Protein AF-A0AAC9YPW0-F1 (afdb_monomer_lite)

pLDDT: mean 89.12, std 9.3, range [57.31, 96.81]

Radius of gyration: 15.69 Å; chains: 1; bounding box: 36×32×46 Å

Structure (mmCIF, N/CA/C/O backbone):
data_AF-A0AAC9YPW0-F1
#
_entry.id   AF-A0AAC9YPW0-F1
#
loop_
_atom_site.group_PDB
_atom_site.id
_atom_site.type_symbol
_atom_site.label_atom_id
_atom_site.label_alt_id
_atom_site.label_comp_id
_atom_site.label_asym_id
_atom_site.label_entity_id
_atom_site.label_seq_id
_atom_site.pdbx_PDB_ins_code
_atom_site.Cartn_x
_atom_site.Cartn_y
_atom_site.Cartn_z
_atom_site.occupancy
_atom_site.B_iso_or_equiv
_atom_site.auth_seq_id
_atom_site.auth_comp_id
_atom_site.auth_asym_id
_atom_site.auth_atom_id
_atom_site.pdbx_PDB_model_num
ATOM 1 N N . MET A 1 1 ? 15.488 -7.053 -28.204 1.00 57.31 1 MET A N 1
ATOM 2 C CA . MET A 1 1 ? 14.579 -7.752 -27.270 1.00 57.31 1 MET A CA 1
ATOM 3 C C . MET A 1 1 ? 15.302 -8.133 -25.977 1.00 57.31 1 MET A C 1
ATOM 5 O O . MET A 1 1 ? 14.882 -7.695 -24.918 1.00 57.31 1 MET A O 1
ATOM 9 N N . GLU A 1 2 ? 16.451 -8.807 -26.057 1.00 61.47 2 GLU A N 1
ATOM 10 C CA . GLU A 1 2 ? 17.286 -9.210 -24.908 1.00 61.47 2 GLU A CA 1
ATOM 11 C C . GLU A 1 2 ? 17.648 -8.073 -23.926 1.00 61.47 2 GLU A C 1
ATOM 13 O O . GLU A 1 2 ? 17.386 -8.180 -22.732 1.00 61.47 2 GLU A O 1
ATOM 18 N N . LYS A 1 3 ? 18.128 -6.919 -24.419 1.00 64.69 3 LYS A N 1
ATOM 19 C CA . LYS A 1 3 ? 18.424 -5.741 -23.572 1.00 64.69 3 LYS A CA 1
ATOM 20 C C . LYS A 1 3 ? 17.210 -5.219 -22.788 1.00 64.69 3 LYS A C 1
ATOM 22 O O . LYS A 1 3 ? 17.384 -4.660 -21.710 1.00 64.69 3 LYS A O 1
ATOM 27 N N . PHE A 1 4 ? 15.993 -5.384 -23.315 1.00 65.88 4 PHE A N 1
ATOM 28 C CA . PHE A 1 4 ? 14.765 -4.994 -22.613 1.00 65.88 4 PHE A CA 1
ATOM 29 C C . PHE A 1 4 ? 14.386 -6.026 -21.550 1.00 65.88 4 PHE A C 1
ATOM 31 O O . PHE A 1 4 ? 14.047 -5.635 -20.439 1.00 65.88 4 PHE A O 1
ATOM 38 N N . LEU A 1 5 ? 14.524 -7.321 -21.848 1.00 69.19 5 LEU A N 1
ATOM 39 C CA . LEU A 1 5 ? 14.280 -8.400 -20.887 1.00 69.19 5 LEU A CA 1
ATOM 40 C C . LEU A 1 5 ? 15.217 -8.305 -19.679 1.00 69.19 5 LEU A C 1
ATOM 42 O O . LEU A 1 5 ? 14.747 -8.315 -18.546 1.00 69.19 5 LEU A O 1
ATOM 46 N N . ILE A 1 6 ? 16.519 -8.110 -19.908 1.00 73.38 6 ILE A N 1
ATOM 47 C CA . ILE A 1 6 ? 17.499 -7.932 -18.825 1.00 73.38 6 ILE A CA 1
ATOM 48 C C . ILE A 1 6 ? 17.139 -6.701 -17.988 1.00 73.38 6 ILE A C 1
ATOM 50 O O . ILE A 1 6 ? 17.071 -6.780 -16.764 1.00 73.38 6 ILE A O 1
ATOM 54 N N . ARG A 1 7 ? 16.823 -5.576 -18.638 1.00 70.94 7 ARG A N 1
ATOM 55 C CA . ARG A 1 7 ? 16.484 -4.322 -17.955 1.00 70.94 7 ARG A CA 1
ATOM 56 C C . ARG A 1 7 ? 15.211 -4.418 -17.108 1.00 70.94 7 ARG A C 1
ATOM 58 O O . ARG A 1 7 ? 15.139 -3.774 -16.070 1.00 70.94 7 ARG A O 1
ATOM 65 N N . TYR A 1 8 ? 14.227 -5.206 -17.532 1.00 79.50 8 TYR A N 1
ATOM 66 C CA . TYR A 1 8 ? 12.959 -5.359 -16.817 1.00 79.50 8 TYR A CA 1
ATOM 67 C C . TYR A 1 8 ? 12.915 -6.549 -15.859 1.00 79.50 8 TYR A C 1
ATOM 69 O O . TYR A 1 8 ? 12.049 -6.573 -14.986 1.00 79.50 8 TYR A O 1
ATOM 77 N N . SER A 1 9 ? 13.863 -7.484 -15.955 1.00 85.75 9 SER A N 1
ATOM 78 C CA . SER A 1 9 ? 14.003 -8.588 -14.999 1.00 85.75 9 SER A CA 1
ATOM 79 C C . SER A 1 9 ? 14.155 -8.070 -13.567 1.00 85.75 9 SER A C 1
ATOM 81 O O . SER A 1 9 ? 13.454 -8.521 -12.664 1.00 85.75 9 SER A O 1
ATOM 83 N N . GLN A 1 10 ? 14.972 -7.031 -13.374 1.00 88.88 10 GLN A N 1
ATOM 84 C CA . GLN A 1 10 ? 15.171 -6.407 -12.071 1.00 88.88 10 GLN A CA 1
ATOM 85 C C . GLN A 1 10 ? 13.893 -5.741 -11.554 1.00 88.88 10 GLN A C 1
ATOM 87 O O . GLN A 1 10 ? 13.542 -5.889 -10.384 1.00 88.88 10 GLN A O 1
ATOM 92 N N . THR A 1 11 ? 13.169 -5.033 -12.422 1.00 90.50 11 THR A N 1
ATOM 93 C CA . THR A 1 11 ? 11.876 -4.433 -12.073 1.00 90.50 11 THR A CA 1
ATOM 94 C C . THR A 1 11 ? 10.865 -5.507 -11.662 1.00 90.50 11 THR A C 1
ATOM 96 O O . THR A 1 11 ? 10.175 -5.339 -10.660 1.00 90.50 11 THR A O 1
ATOM 99 N N . TYR A 1 12 ? 10.815 -6.633 -12.381 1.00 89.50 12 TYR A N 1
ATOM 100 C CA . TYR A 1 12 ? 9.953 -7.770 -12.055 1.00 89.50 12 TYR A CA 1
ATOM 101 C C . TYR A 1 12 ? 10.295 -8.383 -10.689 1.00 89.50 12 TYR A C 1
ATOM 103 O O . TYR A 1 12 ? 9.400 -8.603 -9.874 1.00 89.50 12 TYR A O 1
ATOM 111 N N . ILE A 1 13 ? 11.586 -8.574 -10.399 1.00 92.44 13 ILE A N 1
ATOM 112 C CA . ILE A 1 13 ? 12.066 -9.043 -9.090 1.00 92.44 13 ILE A CA 1
ATOM 113 C C . ILE A 1 13 ? 11.629 -8.082 -7.976 1.00 92.44 13 ILE A C 1
ATOM 115 O O . ILE A 1 13 ? 11.081 -8.526 -6.970 1.00 92.44 13 ILE A O 1
ATOM 119 N N . LEU A 1 14 ? 11.807 -6.771 -8.165 1.00 94.88 14 LEU A N 1
ATOM 120 C CA . LEU A 1 14 ? 11.420 -5.759 -7.175 1.00 94.88 14 LEU A CA 1
ATOM 121 C C . LEU A 1 14 ? 9.905 -5.732 -6.926 1.00 94.88 14 LEU A C 1
ATOM 123 O O . LEU A 1 14 ? 9.478 -5.558 -5.789 1.00 94.88 14 LEU A O 1
ATOM 127 N N . ILE A 1 15 ? 9.083 -5.922 -7.963 1.00 94.44 15 ILE A N 1
ATOM 128 C CA . ILE A 1 15 ? 7.626 -6.051 -7.806 1.00 94.44 15 ILE A CA 1
ATOM 129 C C . ILE A 1 15 ? 7.292 -7.273 -6.948 1.00 94.44 15 ILE A C 1
ATOM 131 O O . ILE A 1 15 ? 6.504 -7.154 -6.012 1.00 94.44 15 ILE A O 1
ATOM 135 N N . GLY A 1 16 ? 7.901 -8.427 -7.241 1.00 93.50 16 GLY A N 1
ATOM 136 C CA . GLY A 1 16 ? 7.683 -9.656 -6.477 1.00 93.50 16 GLY A CA 1
ATOM 137 C C . GLY A 1 16 ? 8.093 -9.510 -5.010 1.00 93.50 16 GLY A C 1
ATOM 138 O O . GLY A 1 16 ? 7.333 -9.880 -4.119 1.00 93.50 16 GLY A O 1
ATOM 139 N N . GLN A 1 17 ? 9.252 -8.899 -4.751 1.00 95.38 17 GLN A N 1
ATOM 140 C CA . GLN A 1 17 ? 9.715 -8.590 -3.395 1.00 95.38 17 GLN A CA 1
ATOM 141 C C . GLN A 1 17 ? 8.733 -7.679 -2.654 1.00 95.38 17 GLN A C 1
ATOM 143 O O . GLN A 1 17 ? 8.325 -7.994 -1.538 1.00 95.38 17 GLN A O 1
ATOM 148 N N . LEU A 1 18 ? 8.304 -6.585 -3.290 1.00 95.75 18 LEU A N 1
ATOM 149 C CA . LEU A 1 18 ? 7.330 -5.670 -2.706 1.00 95.75 18 LEU A CA 1
ATOM 150 C C . LEU A 1 18 ? 6.004 -6.381 -2.394 1.00 95.75 18 LEU A C 1
ATOM 152 O O . LEU A 1 18 ? 5.445 -6.177 -1.321 1.00 95.75 18 LEU A O 1
ATOM 156 N N . GLU A 1 19 ? 5.503 -7.229 -3.295 1.00 94.19 19 GLU A N 1
ATOM 157 C CA . GLU A 1 19 ? 4.250 -7.961 -3.085 1.00 94.19 19 GLU A CA 1
ATOM 158 C C . GLU A 1 19 ? 4.340 -8.958 -1.919 1.00 94.19 19 GLU A C 1
ATOM 160 O O . GLU A 1 19 ? 3.399 -9.057 -1.129 1.00 94.19 19 GLU A O 1
ATOM 165 N N . LEU A 1 20 ? 5.471 -9.655 -1.770 1.00 93.69 20 LEU A N 1
ATOM 166 C CA . LEU A 1 20 ? 5.714 -10.559 -0.641 1.00 93.69 20 LEU A CA 1
ATOM 167 C C . LEU A 1 20 ? 5.755 -9.807 0.694 1.00 93.69 20 LEU A C 1
ATOM 169 O O . LEU A 1 20 ? 5.130 -10.245 1.662 1.00 93.69 20 LEU A O 1
ATOM 173 N N . ILE A 1 21 ? 6.442 -8.662 0.739 1.00 94.81 21 ILE A N 1
ATOM 174 C CA . ILE A 1 21 ? 6.525 -7.829 1.944 1.00 94.81 21 ILE A CA 1
ATOM 175 C C . ILE A 1 21 ? 5.145 -7.271 2.301 1.00 94.81 21 ILE A C 1
ATOM 177 O O . ILE A 1 21 ? 4.723 -7.387 3.451 1.00 94.81 21 ILE A O 1
ATOM 181 N N . LEU A 1 22 ? 4.413 -6.724 1.324 1.00 94.44 22 LEU A N 1
ATOM 182 C CA . LEU A 1 22 ? 3.051 -6.224 1.524 1.00 94.44 22 LEU A CA 1
ATOM 183 C C . LEU A 1 22 ? 2.138 -7.318 2.075 1.00 94.44 22 LEU A C 1
ATOM 185 O O . LEU A 1 22 ? 1.459 -7.085 3.070 1.00 94.44 22 LEU A O 1
ATOM 189 N N . ARG A 1 23 ? 2.162 -8.516 1.477 1.00 92.25 23 ARG A N 1
ATOM 190 C CA . ARG A 1 23 ? 1.362 -9.655 1.939 1.00 92.25 23 ARG A CA 1
ATOM 191 C C . ARG A 1 23 ? 1.707 -10.029 3.376 1.00 92.25 23 ARG A C 1
ATOM 193 O O . ARG A 1 23 ? 0.804 -10.182 4.182 1.00 92.25 23 ARG A O 1
ATOM 200 N N . SER A 1 24 ? 2.987 -10.133 3.717 1.00 92.88 24 SER A N 1
ATOM 201 C CA . SER A 1 24 ? 3.409 -10.484 5.076 1.00 92.88 24 SER A CA 1
ATOM 202 C C . SER A 1 24 ? 3.013 -9.414 6.103 1.00 92.88 24 SER A C 1
ATOM 204 O O . SER A 1 24 ? 2.352 -9.703 7.101 1.00 92.88 24 SER A O 1
ATOM 206 N N . ARG A 1 25 ? 3.374 -8.152 5.844 1.00 94.19 25 ARG A N 1
ATOM 207 C CA . ARG A 1 25 ? 3.200 -7.041 6.789 1.00 94.19 25 ARG A CA 1
ATOM 208 C C . ARG A 1 25 ? 1.741 -6.625 6.923 1.00 94.19 25 ARG A C 1
ATOM 210 O O . ARG A 1 25 ? 1.241 -6.559 8.040 1.00 94.19 25 ARG A O 1
ATOM 217 N N . LEU A 1 26 ? 1.048 -6.366 5.810 1.00 94.62 26 LEU A N 1
ATOM 218 C CA . LEU A 1 26 ? -0.331 -5.878 5.862 1.00 94.62 26 LEU A CA 1
ATOM 219 C C . LEU A 1 26 ? -1.284 -6.942 6.385 1.00 94.62 26 LEU A C 1
ATOM 221 O O . LEU A 1 26 ? -2.140 -6.592 7.187 1.00 94.62 26 LEU A O 1
ATOM 225 N N . VAL A 1 27 ? -1.135 -8.217 6.004 1.00 94.19 27 VAL A N 1
ATOM 226 C CA . VAL A 1 27 ? -1.985 -9.278 6.572 1.00 94.19 27 VAL A CA 1
ATOM 227 C C . VAL A 1 27 ? -1.759 -9.373 8.071 1.00 94.19 27 VAL A C 1
ATOM 229 O O . VAL A 1 27 ? -2.736 -9.371 8.810 1.00 94.19 27 VAL A O 1
ATOM 232 N N . LYS A 1 28 ? -0.506 -9.366 8.545 1.00 95.06 28 LYS A N 1
ATOM 233 C CA . LYS A 1 28 ? -0.217 -9.382 9.985 1.00 95.06 28 LYS A CA 1
ATOM 234 C C . LYS A 1 28 ? -0.862 -8.195 10.706 1.00 95.06 28 LYS A C 1
ATOM 236 O O . LYS A 1 28 ? -1.581 -8.390 11.677 1.00 95.06 28 LYS A O 1
ATOM 241 N N . THR A 1 29 ? -0.647 -6.979 10.210 1.00 96.06 29 THR A N 1
ATOM 242 C CA . THR A 1 29 ? -1.185 -5.750 10.810 1.00 96.06 29 THR A CA 1
ATOM 243 C C . THR A 1 29 ? -2.719 -5.716 10.789 1.00 96.06 29 THR A C 1
ATOM 245 O O . THR A 1 29 ? -3.337 -5.333 11.781 1.00 96.06 29 THR A O 1
ATOM 248 N N . LEU A 1 30 ? -3.349 -6.161 9.698 1.00 96.12 30 LEU A N 1
ATOM 249 C CA . LEU A 1 30 ? -4.806 -6.268 9.594 1.00 96.12 30 LEU A CA 1
ATOM 250 C C . LEU A 1 30 ? -5.371 -7.385 10.478 1.00 96.12 30 LEU A C 1
ATOM 252 O O . LEU A 1 30 ? -6.457 -7.198 11.006 1.00 96.12 30 LEU A O 1
ATOM 256 N N . SER A 1 31 ? -4.646 -8.494 10.663 1.00 96.12 31 SER A N 1
ATOM 257 C CA . SER A 1 31 ? -5.060 -9.607 11.534 1.00 96.12 31 SER A CA 1
ATOM 258 C C . SER A 1 31 ? -5.086 -9.175 12.997 1.00 96.12 31 SER A C 1
ATOM 260 O O . SER A 1 31 ? -6.084 -9.358 13.683 1.00 96.12 31 SER A O 1
ATOM 262 N N . THR A 1 32 ? -4.034 -8.492 13.460 1.00 96.44 32 THR A N 1
ATOM 263 C CA . THR A 1 32 ? -4.021 -7.918 14.813 1.00 96.44 32 THR A CA 1
ATOM 264 C C . THR A 1 32 ? -5.180 -6.938 15.004 1.00 96.44 32 THR A C 1
ATOM 266 O O . THR A 1 32 ? -5.905 -7.004 15.990 1.00 96.44 32 THR A O 1
ATOM 269 N N . PHE A 1 33 ? -5.427 -6.069 14.022 1.00 96.62 33 PHE A N 1
ATOM 270 C CA . PHE A 1 33 ? -6.535 -5.122 14.103 1.00 96.62 33 PHE A CA 1
ATOM 271 C C . PHE A 1 33 ? -7.919 -5.784 14.012 1.00 96.62 33 PHE A C 1
ATOM 273 O O . PHE A 1 33 ? -8.869 -5.302 14.626 1.00 96.62 33 PHE A O 1
ATOM 280 N N . SER A 1 34 ? -8.066 -6.877 13.258 1.00 96.50 34 SER A N 1
ATOM 281 C CA . SER A 1 34 ? -9.322 -7.626 13.194 1.00 96.50 34 SER A CA 1
ATOM 282 C C . SER A 1 34 ? -9.624 -8.312 14.520 1.00 96.50 34 SER A C 1
ATOM 284 O O . SER A 1 34 ? -10.753 -8.205 14.994 1.00 96.50 34 SER A O 1
ATOM 286 N N . GLU A 1 35 ? -8.615 -8.912 15.155 1.00 96.25 35 GLU A N 1
ATOM 287 C CA . GLU A 1 35 ? -8.727 -9.507 16.491 1.00 96.25 35 GLU A CA 1
ATOM 288 C C . GLU A 1 35 ? -9.166 -8.462 17.528 1.00 96.25 35 GLU A C 1
ATOM 290 O O . GLU A 1 35 ? -10.140 -8.675 18.250 1.00 96.25 35 GLU A O 1
ATOM 295 N N . GLU A 1 36 ? -8.536 -7.281 17.537 1.00 95.50 36 GLU A N 1
ATOM 296 C CA . GLU A 1 36 ? -8.908 -6.162 18.421 1.00 95.50 36 GLU A CA 1
ATOM 297 C C . GLU A 1 36 ? -10.353 -5.676 18.220 1.00 95.50 36 GLU A C 1
ATOM 299 O O . GLU A 1 36 ? -10.970 -5.124 19.134 1.00 95.50 36 GLU A O 1
ATOM 304 N N . LYS A 1 37 ? -10.905 -5.853 17.016 1.00 94.19 37 LYS A N 1
ATOM 305 C CA . LYS A 1 37 ? -12.283 -5.483 16.670 1.00 94.19 37 LYS A CA 1
ATOM 306 C C . LYS A 1 37 ? -13.286 -6.627 16.830 1.00 94.19 37 LYS A C 1
ATOM 308 O O . LYS A 1 37 ? -14.473 -6.394 16.609 1.00 94.19 37 LYS A O 1
ATOM 313 N N . GLY A 1 38 ? -12.844 -7.820 17.232 1.00 94.75 38 GLY A N 1
ATOM 314 C CA . GLY A 1 38 ? -13.699 -8.997 17.404 1.00 94.75 38 GLY A CA 1
ATOM 315 C C . GLY A 1 38 ? -14.099 -9.681 16.094 1.00 94.75 38 GLY A C 1
ATOM 316 O O . GLY A 1 38 ? -15.094 -10.402 16.056 1.00 94.75 38 GLY A O 1
ATOM 317 N N . TYR A 1 39 ? -13.353 -9.445 15.016 1.00 94.56 39 TYR A N 1
ATOM 318 C CA . TYR A 1 39 ? -13.520 -10.138 13.743 1.00 94.56 39 TYR A CA 1
ATOM 319 C C . TYR A 1 39 ? -12.701 -11.433 13.718 1.00 94.56 39 TYR A C 1
ATOM 321 O O . TYR A 1 39 ? -11.619 -11.503 14.298 1.00 94.56 39 TYR A O 1
ATOM 329 N N . ALA A 1 40 ? -13.211 -12.447 13.017 1.00 92.38 40 ALA A N 1
ATOM 330 C CA . ALA A 1 40 ? -12.553 -13.746 12.884 1.00 92.38 40 ALA A CA 1
ATOM 331 C C . ALA A 1 40 ? -11.415 -13.723 11.854 1.00 92.38 40 ALA A C 1
ATOM 333 O O . ALA A 1 40 ? -10.442 -14.452 11.998 1.00 92.38 40 ALA A O 1
ATOM 334 N N . GLU A 1 41 ? -11.540 -12.888 10.819 1.00 92.50 41 GLU A N 1
ATOM 335 C CA . GLU A 1 41 ? -10.615 -12.853 9.684 1.00 92.50 41 GLU A CA 1
ATOM 336 C C . GLU A 1 41 ? -10.191 -11.417 9.352 1.00 92.50 41 GLU A C 1
ATOM 338 O O . GLU A 1 41 ? -11.002 -10.486 9.358 1.00 92.50 41 GLU A O 1
ATOM 343 N N . TRP A 1 42 ? -8.926 -11.234 8.966 1.00 93.38 42 TRP A N 1
ATOM 344 C CA . TRP A 1 42 ? -8.337 -9.917 8.679 1.00 93.38 42 TRP A CA 1
ATOM 345 C C . TRP A 1 42 ? -9.069 -9.146 7.574 1.00 93.38 42 TRP A C 1
ATOM 347 O O . TRP A 1 42 ? -9.138 -7.918 7.596 1.00 93.38 42 TRP A O 1
ATOM 357 N N . HIS A 1 43 ? -9.637 -9.841 6.586 1.00 92.19 43 HIS A N 1
ATOM 358 C CA . HIS A 1 43 ? -10.308 -9.187 5.464 1.00 92.19 43 HIS A CA 1
ATOM 359 C C . HIS A 1 43 ? -11.672 -8.594 5.857 1.00 92.19 43 HIS A C 1
ATOM 361 O O . HIS A 1 43 ? -12.239 -7.803 5.104 1.00 92.19 43 HIS A O 1
ATOM 367 N N . GLN A 1 44 ? -12.206 -8.936 7.035 1.00 92.81 44 GLN A N 1
ATOM 368 C CA . GLN A 1 44 ? -13.481 -8.408 7.529 1.00 92.81 44 GLN A CA 1
ATOM 369 C C . GLN A 1 44 ? -13.387 -6.929 7.941 1.00 92.81 44 GLN A C 1
ATOM 371 O O . GLN A 1 44 ? -14.403 -6.241 7.957 1.00 92.81 44 GLN A O 1
ATOM 376 N N . VAL A 1 45 ? -12.180 -6.400 8.195 1.00 93.38 45 VAL A N 1
ATOM 377 C CA . VAL A 1 45 ? -11.978 -4.961 8.463 1.00 93.38 45 VAL A CA 1
ATOM 378 C C . VAL A 1 45 ? -11.895 -4.106 7.188 1.00 93.38 45 VAL A C 1
ATOM 380 O O . VAL A 1 45 ? -11.824 -2.875 7.256 1.00 93.38 45 VAL A O 1
ATOM 383 N N . LEU A 1 46 ? -11.877 -4.725 6.003 1.00 92.44 46 LEU A N 1
ATOM 384 C CA . LEU A 1 46 ? -11.738 -4.019 4.728 1.00 92.44 46 LEU A CA 1
ATOM 385 C C . LEU A 1 46 ? -12.963 -3.157 4.394 1.00 92.44 46 LEU A C 1
ATOM 387 O O . LEU A 1 46 ? -13.978 -3.157 5.082 1.00 92.44 46 LEU A O 1
ATOM 391 N N . ASP A 1 47 ? -12.822 -2.284 3.394 1.00 85.25 47 ASP A N 1
ATOM 392 C CA . ASP A 1 47 ? -13.934 -1.434 2.939 1.00 85.25 47 ASP A CA 1
ATOM 393 C 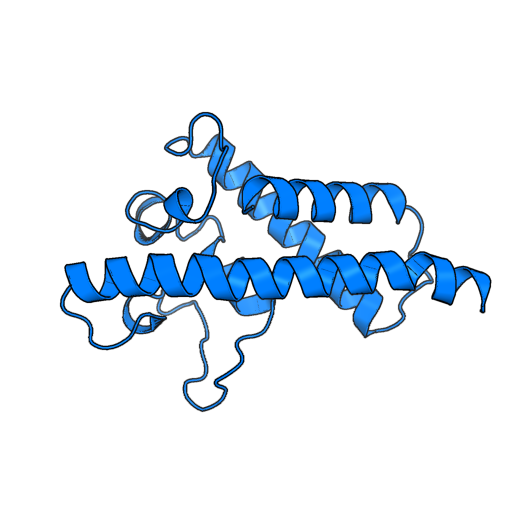C . ASP A 1 47 ? -14.859 -2.288 2.092 1.00 85.25 47 ASP A C 1
ATOM 395 O O . ASP A 1 47 ? -14.383 -3.127 1.337 1.00 85.25 47 ASP A O 1
ATOM 399 N N . SER A 1 48 ? -16.149 -1.981 2.125 1.00 79.69 48 SER A N 1
ATOM 400 C CA . SER A 1 48 ? -17.122 -2.409 1.120 1.00 79.69 48 SER A CA 1
ATOM 401 C C . SER A 1 48 ? -16.631 -2.203 -0.322 1.00 79.69 48 SER A C 1
ATOM 403 O O . SER A 1 48 ? -16.953 -2.988 -1.208 1.00 79.69 48 SER A O 1
ATOM 405 N N . LYS A 1 49 ? -15.815 -1.165 -0.565 1.00 81.94 49 LYS A N 1
ATOM 406 C CA . LYS A 1 49 ? -15.210 -0.869 -1.875 1.00 81.94 49 LYS A CA 1
ATOM 407 C C . LYS A 1 49 ? -13.918 -1.634 -2.158 1.00 81.94 49 LYS A C 1
ATOM 409 O O . LYS A 1 49 ? -13.409 -1.558 -3.272 1.00 81.94 49 LYS A O 1
ATOM 414 N N . THR A 1 50 ? -13.339 -2.303 -1.166 1.00 84.19 50 THR A N 1
ATOM 415 C CA . THR A 1 50 ? -12.135 -3.114 -1.342 1.00 84.19 50 THR A CA 1
ATOM 416 C C . THR A 1 50 ? -12.554 -4.531 -1.701 1.00 84.19 50 THR A C 1
ATOM 418 O O . THR A 1 50 ? -13.059 -5.276 -0.867 1.00 84.19 50 THR A O 1
ATOM 421 N N . THR A 1 51 ? -12.332 -4.914 -2.954 1.00 78.94 51 THR A N 1
ATOM 422 C CA . THR A 1 51 ? -12.669 -6.254 -3.434 1.00 78.94 51 THR A CA 1
ATOM 423 C C . THR A 1 51 ? -11.629 -7.264 -2.952 1.00 78.94 51 THR A C 1
ATOM 425 O O . THR A 1 51 ? -10.466 -7.202 -3.351 1.00 78.94 51 THR A O 1
ATOM 428 N N . PHE A 1 52 ? -12.056 -8.205 -2.112 1.00 86.44 52 PHE A N 1
ATOM 429 C CA . PHE A 1 52 ? -11.288 -9.382 -1.721 1.00 86.44 52 PHE A CA 1
ATOM 430 C C . PHE A 1 52 ? -12.114 -10.631 -2.030 1.00 86.44 52 PHE A C 1
ATOM 432 O O . PHE A 1 52 ? -13.251 -10.745 -1.577 1.00 86.44 52 PHE A O 1
ATOM 439 N N . ASP A 1 53 ? -11.554 -11.542 -2.821 1.00 85.25 53 ASP A N 1
ATOM 440 C CA . ASP A 1 53 ? -12.172 -12.835 -3.098 1.00 85.25 53 ASP A CA 1
ATOM 441 C C . ASP A 1 53 ? -11.654 -13.865 -2.095 1.00 85.25 53 ASP A C 1
ATOM 443 O O . ASP A 1 53 ? -10.492 -14.268 -2.150 1.00 85.25 53 ASP A O 1
ATOM 447 N N . VAL A 1 54 ? -12.535 -14.299 -1.194 1.00 82.25 54 VAL A N 1
ATOM 448 C CA . VAL A 1 54 ? -12.243 -15.311 -0.168 1.00 82.25 54 VAL A CA 1
ATOM 449 C C . VAL A 1 54 ? -11.852 -16.667 -0.764 1.00 82.25 54 VAL A C 1
ATOM 451 O O . VAL A 1 54 ? -11.163 -17.443 -0.110 1.00 82.25 54 VAL A O 1
ATOM 454 N N . ASN A 1 55 ? -12.236 -16.944 -2.015 1.00 82.38 55 ASN A N 1
ATOM 455 C CA . ASN A 1 55 ? -11.875 -18.177 -2.718 1.00 82.38 55 ASN A CA 1
ATOM 456 C C . ASN A 1 55 ? -10.496 -18.087 -3.392 1.00 82.38 55 ASN A C 1
ATOM 458 O O . ASN A 1 55 ? -9.970 -19.097 -3.859 1.00 82.38 55 ASN A O 1
ATOM 462 N N . SER A 1 56 ? -9.896 -16.892 -3.433 1.00 78.62 56 SER A N 1
ATOM 463 C CA . SER A 1 56 ? -8.560 -16.642 -3.966 1.00 78.62 56 SER A CA 1
ATOM 464 C C . SER A 1 56 ? -7.593 -16.314 -2.819 1.00 78.62 56 SER A C 1
ATOM 466 O O . SER A 1 56 ? -7.370 -15.138 -2.511 1.00 78.62 56 SER A O 1
ATOM 468 N N . PRO A 1 57 ? -6.938 -17.327 -2.215 1.00 69.19 57 PRO A N 1
ATOM 469 C CA . PRO A 1 57 ? -6.114 -17.150 -1.014 1.00 69.19 57 PRO A CA 1
ATOM 470 C C . PRO A 1 57 ? -4.862 -16.292 -1.248 1.00 69.19 57 PRO A C 1
ATOM 472 O O . PRO A 1 57 ? -4.221 -15.855 -0.296 1.00 69.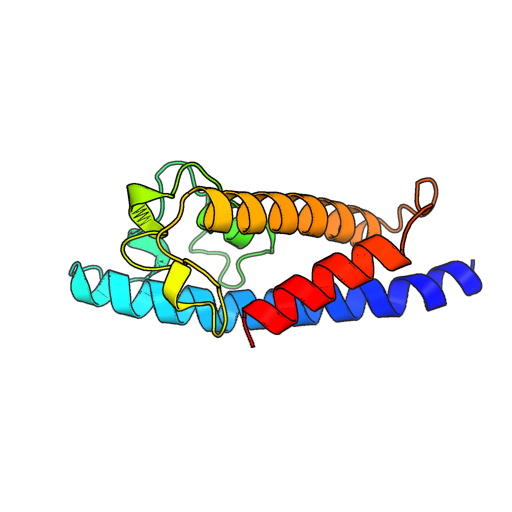19 57 PRO A O 1
ATOM 475 N N . ASN A 1 58 ? -4.513 -16.029 -2.511 1.00 78.12 58 ASN A N 1
ATOM 476 C CA . ASN A 1 58 ? -3.397 -15.176 -2.896 1.00 78.12 58 ASN A CA 1
ATOM 477 C C . ASN A 1 58 ? -3.909 -13.831 -3.424 1.00 78.12 58 ASN A C 1
ATOM 479 O O . ASN A 1 58 ? -4.047 -13.661 -4.638 1.00 78.12 58 ASN A O 1
ATOM 483 N N . PRO A 1 59 ? -4.176 -12.850 -2.544 1.00 81.75 59 PRO A N 1
ATOM 484 C CA . PRO A 1 59 ? -4.538 -11.518 -2.990 1.00 81.75 59 PRO A CA 1
ATOM 485 C C . PRO A 1 59 ? -3.412 -10.915 -3.827 1.00 81.75 59 PRO A C 1
ATOM 487 O O . PRO A 1 59 ? -2.237 -10.929 -3.436 1.00 81.75 59 PRO A O 1
ATOM 490 N N . GLY A 1 60 ? -3.789 -10.403 -4.997 1.00 84.56 60 GLY A N 1
ATOM 491 C CA . GLY A 1 60 ? -2.872 -9.738 -5.911 1.00 84.56 60 GLY A CA 1
ATOM 492 C C . GLY A 1 60 ? -2.562 -8.303 -5.487 1.00 84.56 60 GLY A C 1
ATOM 493 O O . GLY A 1 60 ? -3.247 -7.707 -4.655 1.00 84.56 60 GLY A O 1
ATOM 494 N N . PHE A 1 61 ? -1.563 -7.711 -6.143 1.00 90.31 61 PHE A N 1
ATOM 495 C CA . PHE A 1 61 ? -1.081 -6.348 -5.884 1.00 90.31 61 PHE A CA 1
ATOM 496 C C . PHE A 1 61 ? -2.183 -5.271 -5.792 1.00 90.31 61 PHE A C 1
ATOM 498 O O . PHE A 1 61 ? -2.068 -4.315 -5.024 1.00 90.31 61 PHE A O 1
ATOM 505 N N . GLY A 1 62 ? -3.267 -5.426 -6.562 1.00 90.00 62 GLY A N 1
ATOM 506 C CA . GLY A 1 62 ? -4.398 -4.495 -6.569 1.00 90.00 62 GLY A CA 1
ATOM 507 C C . GLY A 1 62 ? -5.093 -4.355 -5.213 1.00 90.00 62 GLY A C 1
ATOM 508 O O . GLY A 1 62 ? -5.485 -3.244 -4.862 1.00 90.00 62 GLY A O 1
ATOM 509 N N . LEU A 1 63 ? -5.171 -5.432 -4.420 1.00 92.25 63 LEU A N 1
ATOM 510 C CA . LEU A 1 63 ? -5.746 -5.371 -3.076 1.00 92.25 63 LEU A CA 1
ATOM 511 C C . LEU A 1 63 ? -4.933 -4.434 -2.179 1.00 92.25 63 LEU A C 1
ATOM 513 O O . LEU A 1 63 ? -5.495 -3.595 -1.483 1.00 92.25 63 LEU A O 1
ATOM 517 N N . TRP A 1 64 ? -3.606 -4.551 -2.202 1.00 93.12 64 TRP A N 1
ATOM 518 C CA . TRP A 1 64 ? -2.731 -3.768 -1.327 1.00 93.12 64 TRP A CA 1
ATOM 519 C C . TRP A 1 64 ? -2.767 -2.280 -1.656 1.00 93.12 64 TRP A C 1
ATOM 521 O O . TRP A 1 64 ? -2.779 -1.448 -0.750 1.00 93.12 64 TRP A O 1
ATOM 531 N N . ARG A 1 65 ? -2.862 -1.938 -2.946 1.00 93.50 65 ARG A N 1
ATOM 532 C CA . ARG A 1 65 ? -3.134 -0.562 -3.383 1.00 93.50 65 ARG A CA 1
ATOM 533 C C . ARG A 1 65 ? -4.450 -0.053 -2.795 1.00 93.50 65 ARG A C 1
ATOM 535 O O . ARG A 1 65 ? -4.517 1.074 -2.329 1.00 93.50 65 ARG A O 1
ATOM 542 N N . ASP A 1 66 ? -5.485 -0.879 -2.808 1.00 92.94 66 ASP A N 1
ATOM 543 C CA . ASP A 1 66 ? -6.810 -0.517 -2.319 1.00 92.94 66 ASP A CA 1
ATOM 544 C C . ASP A 1 66 ? -6.859 -0.359 -0.793 1.00 92.94 66 ASP A C 1
ATOM 546 O O . ASP A 1 66 ? -7.460 0.592 -0.293 1.00 92.94 66 ASP A O 1
ATOM 550 N N . VAL A 1 67 ? -6.171 -1.230 -0.050 1.00 94.00 67 VAL A N 1
ATOM 551 C CA . VAL A 1 67 ? -5.962 -1.110 1.403 1.00 94.00 67 VAL A CA 1
ATOM 552 C C . VAL A 1 67 ? -5.263 0.211 1.741 1.00 94.00 67 VAL A C 1
ATOM 554 O O . VAL A 1 67 ? -5.709 0.929 2.635 1.00 94.00 67 VAL A O 1
ATOM 557 N N . LEU A 1 68 ? -4.222 0.568 0.986 1.00 94.50 68 LEU A N 1
ATOM 558 C CA . LEU A 1 68 ? -3.420 1.780 1.189 1.00 94.50 68 LEU A CA 1
ATOM 559 C C . LEU A 1 68 ? -3.957 3.027 0.456 1.00 94.50 68 LEU A C 1
ATOM 561 O O . LEU A 1 68 ? -3.323 4.076 0.510 1.00 94.50 68 LEU A O 1
ATOM 565 N N . SER A 1 69 ? -5.123 2.947 -0.188 1.00 92.31 69 SER A N 1
ATOM 566 C CA . SER A 1 69 ? -5.716 4.052 -0.955 1.00 92.31 69 SER A CA 1
ATOM 567 C C . SER A 1 69 ? -6.301 5.126 -0.054 1.00 92.31 69 SER A C 1
ATOM 569 O O . SER A 1 69 ? -7.042 4.767 0.856 1.00 92.31 69 SER A O 1
ATOM 571 N N . GLN A 1 70 ? -6.113 6.413 -0.388 1.00 89.75 70 GLN A N 1
ATOM 572 C CA . GLN A 1 70 ? -6.488 7.586 0.420 1.00 89.75 70 GLN A CA 1
ATOM 573 C C . GLN A 1 70 ? -7.857 7.540 1.132 1.00 89.75 70 GLN A C 1
ATOM 575 O O . GLN A 1 70 ? -8.030 8.119 2.206 1.00 89.75 70 GLN A O 1
ATOM 580 N N . ARG A 1 71 ? -8.828 6.816 0.563 1.00 90.50 71 ARG A N 1
ATOM 581 C CA . ARG A 1 71 ? -10.148 6.542 1.156 1.00 90.50 71 ARG A CA 1
ATOM 582 C C . ARG A 1 71 ? -10.086 5.900 2.546 1.00 90.50 71 ARG A C 1
ATOM 584 O O . ARG A 1 71 ? -11.028 6.020 3.320 1.00 90.50 71 ARG A O 1
ATOM 591 N N . ASN A 1 72 ? -8.988 5.224 2.865 1.00 94.31 72 ASN A N 1
ATOM 592 C CA . ASN A 1 72 ? -8.804 4.467 4.092 1.00 94.31 72 ASN A CA 1
ATOM 593 C C . ASN A 1 72 ? -8.036 5.235 5.180 1.00 94.31 72 ASN A C 1
ATOM 595 O O . ASN A 1 72 ? -7.678 4.624 6.187 1.00 94.31 72 ASN A O 1
ATOM 599 N N . PHE A 1 73 ? -7.825 6.554 5.034 1.00 95.00 73 PHE A N 1
ATOM 600 C CA . PHE A 1 73 ? -7.025 7.340 5.982 1.00 95.00 73 PHE A CA 1
ATOM 601 C C . PHE A 1 73 ? -7.488 7.185 7.441 1.00 95.00 73 PHE A C 1
ATOM 603 O O . PHE A 1 73 ? -6.747 6.728 8.308 1.00 95.00 73 PHE A O 1
ATOM 610 N N . THR A 1 74 ? -8.739 7.529 7.729 1.00 94.38 74 THR A N 1
ATOM 611 C CA . THR A 1 74 ? -9.269 7.467 9.099 1.00 94.38 74 THR A CA 1
ATOM 612 C C . THR A 1 74 ? -9.666 6.054 9.514 1.00 94.38 74 THR A C 1
ATOM 614 O O . THR A 1 74 ? -9.710 5.753 10.702 1.00 94.38 74 THR A O 1
ATOM 617 N N . ARG A 1 75 ? -9.941 5.180 8.540 1.00 92.44 75 ARG A N 1
ATOM 618 C CA . ARG A 1 75 ? -10.571 3.875 8.763 1.00 92.44 75 ARG A CA 1
ATOM 619 C C . ARG A 1 75 ? -9.587 2.726 8.953 1.00 92.44 75 ARG A C 1
ATOM 621 O O . ARG A 1 75 ? -9.835 1.866 9.787 1.00 92.44 75 ARG A O 1
ATOM 628 N N . LEU A 1 76 ? -8.499 2.701 8.181 1.00 94.88 76 LEU A N 1
ATOM 629 C CA . LEU A 1 76 ? -7.457 1.672 8.279 1.00 94.88 76 LEU A CA 1
ATOM 630 C C . LEU A 1 76 ? -6.074 2.262 8.527 1.00 94.88 76 LEU A C 1
ATOM 632 O O . LEU A 1 76 ? -5.307 1.662 9.265 1.00 94.88 76 LEU A O 1
ATOM 636 N N . TRP A 1 77 ? -5.716 3.400 7.929 1.00 96.19 77 TRP A N 1
ATOM 637 C CA . TRP A 1 77 ? -4.372 3.971 8.065 1.00 96.19 77 TRP A CA 1
ATOM 638 C C . TRP A 1 77 ? -4.056 4.409 9.489 1.00 96.19 77 TRP A C 1
ATOM 640 O O . TRP A 1 77 ? -3.147 3.850 10.102 1.00 96.19 77 TRP A O 1
ATOM 650 N N . LEU A 1 78 ? -4.826 5.359 10.023 1.00 95.81 78 LEU A N 1
ATOM 651 C CA . LEU A 1 78 ? -4.650 5.841 11.388 1.00 95.81 78 LEU A CA 1
ATOM 652 C C . LEU A 1 78 ? -4.806 4.735 12.440 1.00 95.81 78 LEU A C 1
ATOM 654 O O . LEU A 1 78 ? -3.991 4.692 13.343 1.00 95.81 78 LEU A O 1
ATOM 658 N N . PRO A 1 79 ? -5.783 3.825 12.390 1.00 95.56 79 PRO A N 1
ATOM 659 C CA . PRO A 1 79 ? -5.876 2.824 13.449 1.00 95.56 79 PRO A CA 1
ATOM 660 C C . PRO A 1 79 ? -4.899 1.648 13.297 1.00 95.56 79 PRO A C 1
ATOM 662 O O . PRO A 1 79 ? -4.639 0.975 14.285 1.00 95.56 79 PRO A O 1
ATOM 665 N N . CYS A 1 80 ? -4.382 1.361 12.095 1.00 95.50 80 CYS A N 1
ATOM 666 C CA . CYS A 1 80 ? -3.788 0.050 11.815 1.00 95.50 80 CYS A CA 1
ATOM 667 C C . CYS A 1 80 ? -2.643 0.093 10.783 1.00 95.50 80 CYS A C 1
ATOM 669 O O . CYS A 1 80 ? -1.475 -0.043 11.140 1.00 95.50 80 CYS A O 1
ATOM 671 N N . THR A 1 81 ? -2.937 0.296 9.497 1.00 96.06 81 THR A N 1
ATOM 672 C CA . THR A 1 81 ? -2.011 -0.019 8.387 1.00 96.06 81 THR A CA 1
ATOM 673 C C . THR A 1 81 ? -0.733 0.821 8.349 1.00 96.06 81 THR A C 1
ATOM 675 O O . THR A 1 81 ? 0.250 0.372 7.763 1.00 96.06 81 THR A O 1
ATOM 678 N N . ARG A 1 82 ? -0.671 1.974 9.030 1.00 95.56 82 ARG A N 1
ATOM 679 C CA . ARG A 1 82 ? 0.592 2.714 9.220 1.00 95.56 82 ARG A CA 1
ATOM 680 C C . ARG A 1 82 ? 1.655 1.894 9.967 1.00 95.56 82 ARG A C 1
ATOM 682 O O . ARG A 1 82 ? 2.839 2.065 9.709 1.00 95.56 82 ARG A O 1
ATOM 689 N N . HIS A 1 83 ? 1.235 0.976 10.843 1.00 95.44 83 HIS A N 1
ATOM 690 C CA . HIS A 1 83 ? 2.118 0.114 11.636 1.00 95.44 83 HIS A CA 1
ATOM 691 C C . HIS A 1 83 ? 2.740 -1.030 10.820 1.00 95.44 83 HIS A C 1
ATOM 693 O O . HIS A 1 83 ? 3.599 -1.749 11.323 1.00 95.44 83 HIS A O 1
ATOM 699 N N . ALA A 1 84 ? 2.333 -1.200 9.558 1.00 95.44 84 ALA A N 1
ATOM 700 C CA . ALA A 1 84 ? 2.992 -2.120 8.635 1.00 95.44 84 ALA A CA 1
ATOM 701 C C . ALA A 1 84 ? 4.353 -1.593 8.144 1.00 95.44 84 ALA A C 1
ATOM 703 O O . ALA A 1 84 ? 5.146 -2.368 7.611 1.00 95.44 84 ALA A O 1
ATOM 704 N N . PHE A 1 85 ? 4.615 -0.294 8.307 1.00 94.62 85 PHE A N 1
ATOM 705 C CA . PHE A 1 85 ? 5.845 0.365 7.886 1.00 94.62 85 PHE A CA 1
ATOM 706 C C . PHE A 1 85 ? 6.799 0.542 9.069 1.00 94.62 85 PHE A C 1
ATOM 708 O O . PHE A 1 85 ? 6.353 0.794 10.188 1.00 94.62 85 PHE A O 1
ATOM 715 N N . LEU A 1 86 ? 8.104 0.423 8.818 1.00 89.31 86 LEU A N 1
ATOM 716 C CA . LEU A 1 86 ? 9.124 0.478 9.870 1.00 89.31 86 LEU A CA 1
ATOM 717 C C . LEU A 1 86 ? 9.580 1.913 10.158 1.00 89.31 86 LEU A C 1
ATOM 719 O O . LEU A 1 86 ? 9.532 2.343 11.304 1.00 89.31 86 LEU A O 1
ATOM 723 N N . ASP A 1 87 ? 9.945 2.664 9.115 1.00 81.88 87 ASP A N 1
ATOM 724 C CA . ASP A 1 87 ? 10.557 3.995 9.240 1.00 81.88 87 ASP A CA 1
ATOM 725 C C . ASP A 1 87 ? 9.801 5.048 8.414 1.00 81.88 87 ASP A C 1
ATOM 727 O O . ASP A 1 87 ? 10.285 5.564 7.399 1.00 81.88 87 ASP A O 1
ATOM 731 N N . LEU A 1 88 ? 8.577 5.383 8.839 1.00 89.69 88 LEU A N 1
ATOM 732 C CA . LEU A 1 88 ? 7.830 6.500 8.255 1.00 89.69 88 LEU A CA 1
ATOM 733 C C . LEU A 1 88 ? 7.916 7.761 9.115 1.00 89.69 88 LEU A C 1
ATOM 735 O O . LEU A 1 88 ? 7.482 7.743 10.264 1.00 89.69 88 LEU A O 1
ATOM 739 N N . PRO A 1 89 ? 8.374 8.896 8.558 1.00 90.38 89 PRO A N 1
ATOM 740 C CA . PRO A 1 89 ? 8.282 10.170 9.251 1.00 90.38 89 PRO A CA 1
ATOM 741 C C . PRO A 1 89 ? 6.823 10.638 9.294 1.00 90.38 89 PRO A C 1
ATOM 743 O O . PRO A 1 89 ? 6.142 10.675 8.264 1.00 90.38 89 PRO A O 1
ATOM 746 N N . PHE A 1 90 ? 6.364 11.048 10.476 1.00 93.31 90 PHE A N 1
ATOM 747 C CA . PHE A 1 90 ? 5.010 11.566 10.709 1.00 93.31 90 PHE A CA 1
ATOM 748 C C . PHE A 1 90 ? 3.909 10.611 10.195 1.00 93.31 90 PHE A C 1
ATOM 750 O O . PHE A 1 90 ? 3.125 11.000 9.322 1.00 93.31 90 PHE A O 1
ATOM 757 N N . PRO A 1 91 ? 3.854 9.350 10.663 1.00 92.94 91 PRO A N 1
ATOM 758 C CA . PRO A 1 91 ? 2.937 8.341 10.129 1.00 92.94 91 PRO A CA 1
ATOM 759 C C . PRO A 1 91 ? 1.456 8.688 10.356 1.00 92.94 91 PRO A C 1
ATOM 761 O O . PRO A 1 91 ? 0.590 8.195 9.640 1.00 92.94 91 PRO A O 1
ATOM 764 N N . GLU A 1 92 ? 1.133 9.580 11.287 1.00 94.25 92 GLU A N 1
ATOM 765 C CA . GLU A 1 92 ? -0.218 10.101 11.520 1.00 94.25 92 GLU A CA 1
ATOM 766 C C . GLU A 1 92 ? -0.626 11.180 10.504 1.00 94.25 92 GLU A C 1
ATOM 768 O O . GLU A 1 92 ? -1.796 11.546 10.413 1.00 94.25 92 GLU A O 1
ATOM 773 N N . SER A 1 93 ? 0.322 11.707 9.726 1.00 95.88 93 SER A N 1
ATOM 774 C CA . SER A 1 93 ? 0.063 12.786 8.779 1.00 95.88 93 SER A CA 1
ATOM 775 C C . SER A 1 93 ? -0.620 12.280 7.514 1.00 95.88 93 SER A C 1
ATOM 777 O O . SER A 1 93 ? -0.127 11.377 6.831 1.00 95.88 93 SER A O 1
ATOM 779 N N . PHE A 1 94 ? -1.692 12.968 7.111 1.00 94.75 94 PHE A N 1
ATOM 780 C CA . PHE A 1 94 ? -2.332 12.742 5.815 1.00 94.75 94 PHE A CA 1
ATOM 781 C C . PHE A 1 94 ? -1.346 12.905 4.648 1.00 94.75 94 PHE A C 1
ATOM 783 O O . PHE A 1 94 ? -1.427 12.171 3.670 1.00 94.75 94 PHE A O 1
ATOM 790 N N . LYS A 1 95 ? -0.352 13.798 4.762 1.00 95.25 95 LYS A N 1
ATOM 791 C CA . LYS A 1 95 ? 0.669 13.988 3.715 1.00 95.25 95 LYS A CA 1
ATOM 792 C C . LYS A 1 95 ? 1.583 12.772 3.566 1.00 95.25 95 LYS A C 1
ATOM 794 O O . LYS A 1 95 ? 1.912 12.389 2.443 1.00 95.25 95 LYS A O 1
ATOM 799 N N . THR A 1 96 ? 1.993 12.163 4.679 1.00 95.12 96 THR A N 1
ATOM 800 C CA . THR A 1 96 ? 2.791 10.928 4.659 1.00 95.12 96 THR A CA 1
ATOM 801 C C . THR A 1 96 ? 1.996 9.813 4.003 1.00 95.12 96 THR A C 1
ATOM 803 O O . THR A 1 96 ? 2.504 9.128 3.118 1.00 95.12 96 THR A O 1
ATOM 806 N N . TYR A 1 97 ? 0.718 9.707 4.347 1.00 95.88 97 TYR A N 1
ATOM 807 C CA . TYR A 1 97 ? -0.170 8.741 3.732 1.00 95.88 97 TYR A CA 1
ATOM 808 C C . TYR A 1 97 ? -0.372 8.961 2.224 1.00 95.88 97 TYR A C 1
ATOM 810 O O . TYR A 1 97 ? -0.188 8.034 1.441 1.00 95.88 97 TYR A O 1
ATOM 818 N N . GLN A 1 98 ? -0.646 10.194 1.787 1.00 95.69 98 GLN A N 1
ATOM 819 C CA . GLN A 1 98 ? -0.753 10.535 0.363 1.00 95.69 98 GLN A CA 1
ATOM 820 C C . GLN A 1 98 ? 0.522 10.188 -0.412 1.00 95.69 98 GLN A C 1
ATOM 822 O O . GLN A 1 98 ? 0.461 9.751 -1.560 1.00 95.69 98 GLN A O 1
ATOM 827 N N . LYS A 1 99 ? 1.698 10.358 0.206 1.00 95.81 99 LYS A N 1
ATOM 828 C CA . LYS A 1 99 ? 2.968 9.930 -0.390 1.00 95.81 99 LYS A CA 1
ATOM 829 C C . LYS A 1 99 ? 3.000 8.414 -0.598 1.00 95.81 99 LYS A C 1
ATOM 831 O O . LYS A 1 99 ? 3.459 7.983 -1.653 1.00 95.81 99 LYS A O 1
ATOM 836 N N . ILE A 1 100 ? 2.519 7.619 0.359 1.00 96.06 100 ILE A N 1
ATOM 837 C CA . ILE A 1 100 ? 2.408 6.159 0.209 1.00 96.06 100 ILE A CA 1
ATOM 838 C C . ILE A 1 100 ? 1.422 5.791 -0.899 1.00 96.06 100 ILE A C 1
ATOM 840 O O . ILE A 1 100 ? 1.801 5.045 -1.801 1.00 96.06 100 ILE A O 1
ATOM 844 N N . ASP A 1 101 ? 0.210 6.348 -0.877 1.00 95.88 101 ASP A N 1
ATOM 845 C CA . ASP A 1 101 ? -0.831 6.069 -1.876 1.00 95.88 101 ASP A CA 1
ATOM 846 C C . ASP A 1 101 ? -0.326 6.362 -3.299 1.00 95.88 101 ASP A C 1
ATOM 848 O O . ASP A 1 101 ? -0.331 5.494 -4.174 1.00 95.88 101 ASP A O 1
ATOM 852 N N . ASN A 1 102 ? 0.270 7.541 -3.506 1.00 96.50 102 ASN A N 1
ATOM 853 C CA . ASN A 1 102 ? 0.855 7.918 -4.792 1.00 96.50 102 ASN A CA 1
ATOM 854 C C . ASN A 1 102 ? 1.940 6.934 -5.248 1.00 96.50 102 ASN A C 1
ATOM 856 O O . ASN A 1 102 ? 1.986 6.535 -6.413 1.00 96.50 102 ASN A O 1
ATOM 860 N N . ARG A 1 103 ? 2.822 6.505 -4.343 1.00 96.44 103 ARG A N 1
ATOM 861 C CA . ARG A 1 103 ? 3.878 5.544 -4.683 1.00 96.44 103 ARG A CA 1
ATOM 862 C C . ARG A 1 103 ? 3.319 4.164 -5.017 1.00 96.44 103 ARG A C 1
ATOM 864 O O . ARG A 1 103 ? 3.816 3.541 -5.957 1.00 96.44 103 ARG A O 1
ATOM 871 N N . MET A 1 104 ? 2.283 3.711 -4.313 1.00 96.50 104 MET A N 1
ATOM 872 C CA . MET A 1 104 ? 1.563 2.468 -4.612 1.00 96.50 104 MET A CA 1
ATOM 873 C C . MET A 1 104 ? 0.828 2.539 -5.956 1.00 96.50 104 MET A C 1
ATOM 875 O O . MET A 1 104 ? 0.840 1.568 -6.722 1.00 96.50 104 MET A O 1
ATOM 879 N N . HIS A 1 105 ? 0.255 3.695 -6.298 1.00 94.50 105 HIS A N 1
ATOM 880 C CA . HIS A 1 105 ? -0.332 3.950 -7.612 1.00 94.50 105 HIS A CA 1
ATOM 881 C C . HIS A 1 105 ? 0.711 3.784 -8.730 1.00 94.50 105 HIS A C 1
ATOM 883 O O . HIS A 1 105 ? 0.500 3.005 -9.664 1.00 94.50 105 HIS A O 1
ATOM 889 N N . TYR A 1 106 ? 1.880 4.423 -8.601 1.00 94.00 106 TYR A N 1
ATOM 890 C CA . TYR A 1 106 ? 2.969 4.262 -9.570 1.00 94.00 106 TYR A CA 1
ATOM 891 C C . TYR A 1 106 ? 3.492 2.822 -9.637 1.00 94.00 106 TYR A C 1
ATOM 893 O O . TYR A 1 106 ? 3.713 2.311 -10.736 1.00 94.00 106 TYR A O 1
ATOM 901 N N . ALA A 1 107 ? 3.637 2.142 -8.494 1.00 95.25 107 ALA A N 1
ATOM 902 C CA . ALA A 1 107 ? 4.059 0.743 -8.440 1.00 95.25 107 ALA A CA 1
ATOM 903 C C . ALA A 1 107 ? 3.074 -0.189 -9.167 1.00 95.25 107 ALA A C 1
ATOM 905 O O . ALA A 1 107 ? 3.503 -1.069 -9.910 1.00 95.25 107 ALA A O 1
ATOM 906 N N . THR A 1 108 ? 1.765 0.060 -9.048 1.00 93.50 108 THR A N 1
ATOM 907 C CA . THR A 1 108 ? 0.726 -0.675 -9.791 1.00 93.50 108 THR A CA 1
ATOM 908 C C . THR A 1 108 ? 0.897 -0.497 -11.301 1.00 93.50 108 THR A C 1
ATOM 910 O O . THR A 1 108 ? 0.842 -1.467 -12.059 1.00 93.50 108 THR A O 1
ATOM 913 N N . GLY A 1 109 ? 1.155 0.736 -11.750 1.00 91.06 109 GLY A N 1
ATOM 914 C CA . GLY A 1 109 ? 1.438 1.024 -13.155 1.00 91.06 109 GLY A CA 1
ATOM 915 C C . GLY A 1 109 ? 2.685 0.295 -13.664 1.00 91.06 109 GLY A C 1
ATOM 916 O O . GLY A 1 109 ? 2.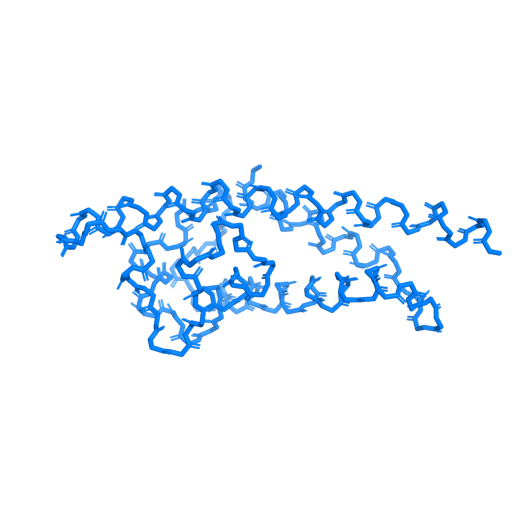649 -0.303 -14.740 1.00 91.06 109 GLY A O 1
ATOM 917 N N . THR A 1 110 ? 3.768 0.300 -12.880 1.00 91.31 110 THR A N 1
ATOM 918 C CA . THR A 1 110 ? 5.003 -0.440 -13.186 1.00 91.31 110 THR A CA 1
ATOM 919 C C . THR A 1 110 ? 4.744 -1.942 -13.276 1.00 91.31 110 THR A C 1
ATOM 921 O O . THR A 1 110 ? 5.165 -2.575 -14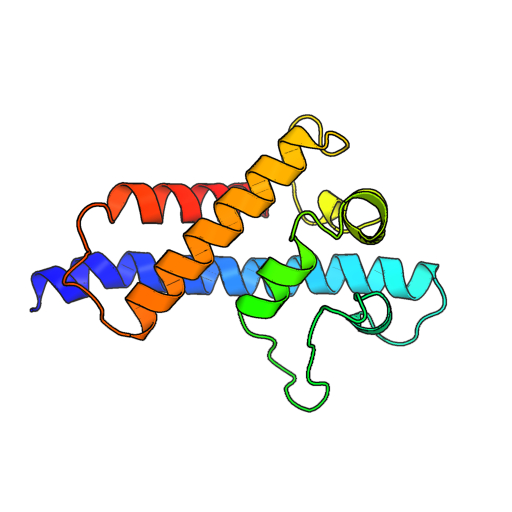.243 1.00 91.31 110 THR A O 1
ATOM 924 N N . ARG A 1 111 ? 3.990 -2.505 -12.323 1.00 91.12 111 ARG A N 1
ATOM 925 C CA . ARG A 1 111 ? 3.600 -3.919 -12.314 1.00 91.12 111 ARG A CA 1
ATOM 926 C C . ARG A 1 111 ? 2.829 -4.302 -13.566 1.00 91.12 111 ARG A C 1
ATOM 928 O O . ARG A 1 111 ? 3.187 -5.274 -14.219 1.00 91.12 111 ARG A O 1
ATOM 935 N N . ASN A 1 112 ? 1.819 -3.524 -13.944 1.00 89.31 112 ASN A N 1
ATOM 936 C CA . ASN A 1 112 ? 1.034 -3.811 -15.143 1.00 89.31 112 ASN A CA 1
ATOM 937 C C . ASN A 1 112 ? 1.896 -3.750 -16.412 1.00 89.31 112 ASN A C 1
ATOM 939 O O . ASN A 1 112 ? 1.801 -4.640 -17.253 1.00 89.31 112 ASN A O 1
ATOM 943 N N . ARG A 1 113 ? 2.794 -2.764 -16.537 1.00 86.38 113 ARG A N 1
ATOM 944 C CA . ARG A 1 113 ? 3.735 -2.710 -17.669 1.00 86.38 113 ARG A CA 1
ATOM 945 C C . ARG A 1 113 ? 4.643 -3.937 -17.726 1.00 86.38 113 ARG A C 1
ATOM 947 O O . ARG A 1 113 ? 4.779 -4.520 -18.799 1.00 86.38 113 ARG A O 1
ATOM 954 N N . ALA A 1 114 ? 5.230 -4.328 -16.593 1.00 84.50 114 ALA A N 1
ATOM 955 C CA . ALA A 1 114 ? 6.126 -5.477 -16.509 1.00 84.50 114 ALA A CA 1
ATOM 956 C C . ALA A 1 114 ? 5.404 -6.792 -16.852 1.00 84.50 114 ALA A C 1
ATOM 958 O O . ALA A 1 114 ? 5.894 -7.551 -17.681 1.00 84.50 114 ALA A O 1
ATOM 959 N N . CYS A 1 115 ? 4.216 -7.032 -16.285 1.00 83.00 115 CYS A N 1
ATOM 960 C CA . CYS A 1 115 ? 3.433 -8.248 -16.533 1.00 83.00 115 CYS A CA 1
ATOM 961 C C . CYS A 1 115 ? 2.926 -8.363 -17.977 1.00 83.00 115 CYS A C 1
ATOM 963 O O . CYS A 1 115 ? 2.837 -9.466 -18.505 1.00 83.00 115 CYS A O 1
ATOM 965 N N . HIS A 1 116 ? 2.593 -7.243 -18.624 1.00 83.56 116 HIS A N 1
ATOM 966 C CA . HIS A 1 116 ? 2.129 -7.232 -20.014 1.00 83.56 116 HIS A CA 1
ATOM 967 C C . HIS A 1 116 ? 3.264 -7.059 -21.034 1.00 83.56 116 HIS A C 1
ATOM 969 O O . HIS A 1 116 ? 2.982 -6.843 -22.210 1.00 83.56 116 HIS A O 1
ATOM 975 N N . PHE A 1 117 ? 4.534 -7.111 -20.603 1.00 77.25 117 PHE A N 1
ATOM 976 C CA . PHE A 1 117 ? 5.710 -6.888 -21.456 1.00 77.25 117 PHE A CA 1
ATOM 977 C C . PHE A 1 117 ? 5.605 -5.600 -22.299 1.00 77.25 117 PHE A C 1
ATOM 979 O O . PHE A 1 117 ? 6.086 -5.518 -23.431 1.00 77.25 117 PHE A O 1
ATOM 986 N N . ASN A 1 118 ? 4.956 -4.566 -21.750 1.00 76.38 118 ASN A N 1
ATOM 987 C CA . ASN A 1 118 ? 4.703 -3.320 -22.465 1.00 76.38 118 ASN A CA 1
ATOM 988 C C . ASN A 1 118 ? 5.919 -2.390 -22.363 1.00 76.38 118 ASN A C 1
ATOM 990 O O . ASN A 1 118 ? 5.988 -1.499 -21.511 1.00 76.38 118 ASN A O 1
ATOM 994 N N . PHE A 1 119 ? 6.879 -2.611 -23.261 1.00 71.19 119 PHE A N 1
ATOM 995 C CA . PHE A 1 119 ? 8.143 -1.876 -23.305 1.00 71.19 119 PHE A CA 1
ATOM 996 C C . PHE A 1 119 ? 8.117 -0.633 -24.207 1.00 71.19 119 PHE A C 1
ATOM 998 O O . PHE A 1 119 ? 9.094 0.110 -24.248 1.00 71.19 119 PHE A O 1
ATOM 1005 N N . ALA A 1 120 ? 7.017 -0.357 -24.913 1.00 64.81 120 ALA A N 1
ATOM 1006 C CA . ALA A 1 120 ? 6.917 0.812 -25.794 1.00 64.81 120 ALA A CA 1
ATOM 1007 C C . ALA A 1 120 ? 6.959 2.142 -25.011 1.00 64.81 120 ALA A C 1
ATOM 1009 O O . ALA A 1 120 ? 7.528 3.130 -25.472 1.00 64.81 120 ALA A O 1
A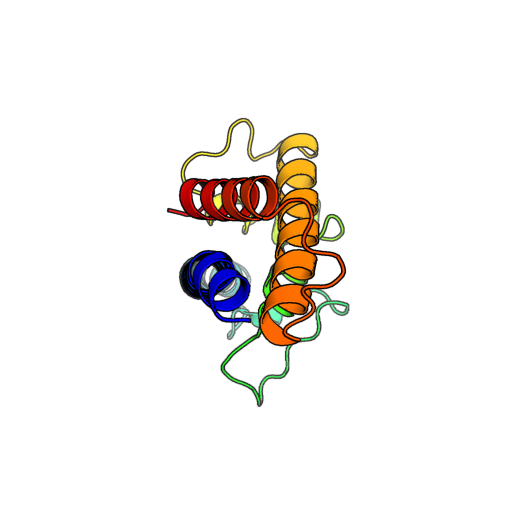TOM 1010 N N . ASN A 1 121 ? 6.438 2.136 -23.778 1.00 58.59 121 ASN A N 1
ATOM 1011 C CA . ASN A 1 121 ? 6.412 3.291 -22.870 1.00 58.59 121 ASN A CA 1
ATOM 1012 C C . ASN A 1 121 ? 7.543 3.270 -21.820 1.00 58.59 121 ASN A C 1
ATOM 1014 O O . ASN A 1 121 ? 7.521 4.028 -20.849 1.00 58.59 121 ASN A O 1
ATOM 1018 N N . ALA A 1 122 ? 8.554 2.420 -22.021 1.00 59.91 122 ALA A N 1
ATOM 1019 C CA . ALA A 1 122 ? 9.669 2.145 -21.113 1.00 59.91 122 ALA A CA 1
ATOM 1020 C C . ALA A 1 122 ? 10.725 3.261 -21.034 1.00 59.91 122 ALA A C 1
ATOM 1022 O O . ALA A 1 122 ? 11.918 3.021 -21.229 1.00 59.91 122 ALA A O 1
ATOM 1023 N N . ARG A 1 123 ? 10.337 4.514 -20.792 1.00 60.69 123 ARG A N 1
ATOM 1024 C CA . ARG A 1 123 ? 11.315 5.617 -20.798 1.00 60.69 123 ARG A CA 1
ATOM 1025 C C . ARG A 1 123 ? 12.008 5.836 -19.454 1.00 60.69 123 ARG A C 1
ATOM 1027 O O . ARG A 1 123 ? 13.070 6.450 -19.440 1.00 60.69 123 ARG A O 1
ATOM 1034 N N . ASN A 1 124 ? 11.487 5.298 -18.343 1.00 79.94 124 ASN A N 1
ATOM 1035 C CA . ASN A 1 124 ? 12.010 5.639 -17.014 1.00 79.94 124 ASN A CA 1
ATOM 1036 C C . ASN A 1 124 ? 12.107 4.483 -15.998 1.00 79.94 124 ASN A C 1
ATOM 1038 O O . ASN A 1 124 ? 11.762 4.645 -14.830 1.00 79.94 124 ASN A O 1
ATOM 1042 N N . VAL A 1 125 ? 12.651 3.336 -16.423 1.00 84.25 125 VAL A N 1
ATOM 1043 C CA . VAL A 1 125 ? 12.898 2.162 -15.551 1.00 84.25 125 VAL A CA 1
ATOM 1044 C C . VAL A 1 125 ? 13.622 2.529 -14.255 1.00 84.25 125 VAL A C 1
ATOM 1046 O O . VAL A 1 125 ? 13.254 2.071 -13.184 1.00 84.25 125 VAL A O 1
ATOM 1049 N N . LYS A 1 126 ? 14.621 3.418 -14.319 1.00 87.62 126 LYS A N 1
ATOM 1050 C CA . LYS A 1 126 ? 15.377 3.827 -13.125 1.00 87.62 126 LYS A CA 1
ATOM 1051 C C . LYS A 1 126 ? 14.482 4.483 -12.069 1.00 87.62 126 LYS A C 1
ATOM 1053 O O . LYS A 1 126 ? 14.656 4.227 -10.883 1.00 87.62 126 LYS A O 1
ATOM 1058 N N . HIS A 1 127 ? 13.530 5.318 -12.485 1.00 90.44 127 HIS A N 1
ATOM 1059 C CA . HIS A 1 127 ? 12.587 5.949 -11.563 1.00 90.44 127 HIS A CA 1
ATOM 1060 C C . HIS A 1 127 ? 11.555 4.951 -11.026 1.00 90.44 127 HIS A C 1
ATOM 1062 O O . HIS A 1 127 ? 11.214 4.998 -9.846 1.00 90.44 127 HIS A O 1
ATOM 1068 N N . GLU A 1 128 ? 11.100 4.021 -11.867 1.00 91.31 128 GLU A N 1
ATOM 1069 C CA . GLU A 1 128 ? 10.214 2.929 -11.455 1.00 91.31 128 GLU A CA 1
ATOM 1070 C C . GLU A 1 128 ? 10.874 2.064 -10.372 1.00 91.31 128 GLU A C 1
ATOM 1072 O O . GLU A 1 128 ? 10.296 1.857 -9.306 1.00 91.31 128 GLU A O 1
ATOM 1077 N N . GLU A 1 129 ? 12.115 1.632 -10.599 1.00 93.56 129 GLU A N 1
ATOM 1078 C CA . GLU A 1 129 ? 12.897 0.859 -9.634 1.00 93.56 129 GLU A CA 1
ATOM 1079 C C . GLU A 1 129 ? 13.191 1.654 -8.362 1.00 93.56 129 GLU A C 1
ATOM 1081 O O . GLU A 1 129 ? 13.102 1.103 -7.268 1.00 93.56 129 GLU A O 1
ATOM 1086 N N . ALA A 1 130 ? 13.504 2.948 -8.473 1.00 95.31 130 ALA A N 1
ATOM 1087 C CA . ALA A 1 130 ? 13.700 3.808 -7.308 1.00 95.31 130 ALA A CA 1
ATOM 1088 C C . ALA A 1 130 ? 12.422 3.920 -6.464 1.00 95.31 130 ALA A C 1
ATOM 1090 O O . ALA A 1 130 ? 12.494 3.914 -5.236 1.00 95.31 130 ALA A O 1
ATOM 1091 N N . ASN A 1 131 ? 11.247 3.983 -7.098 1.00 96.31 131 ASN A N 1
ATOM 1092 C CA . ASN A 1 131 ? 9.975 3.966 -6.386 1.00 96.31 131 ASN A CA 1
ATOM 1093 C C . ASN A 1 131 ? 9.733 2.634 -5.662 1.00 96.31 131 ASN A C 1
ATOM 1095 O O . ASN A 1 131 ? 9.360 2.646 -4.491 1.00 96.31 131 ASN A O 1
ATOM 1099 N N . LEU A 1 132 ? 9.982 1.505 -6.334 1.00 96.25 132 LEU A N 1
ATOM 1100 C CA . LEU A 1 132 ? 9.834 0.174 -5.738 1.00 96.25 132 LEU A CA 1
ATOM 1101 C C . LEU A 1 132 ? 10.791 -0.024 -4.558 1.00 96.25 132 LEU A C 1
ATOM 1103 O O . LEU A 1 132 ? 10.349 -0.406 -3.481 1.00 96.25 132 LEU A O 1
ATOM 1107 N N . LYS A 1 133 ? 12.076 0.313 -4.724 1.00 96.56 133 LYS A N 1
ATOM 1108 C CA . LYS A 1 133 ? 13.082 0.247 -3.649 1.00 96.56 133 LYS A CA 1
ATOM 1109 C C . LYS A 1 133 ? 12.707 1.127 -2.464 1.00 96.56 133 LYS A C 1
ATOM 1111 O O . LYS A 1 133 ? 12.875 0.716 -1.326 1.00 96.56 133 LYS A O 1
ATOM 1116 N N . TRP A 1 134 ? 12.164 2.319 -2.719 1.00 96.81 134 TRP A N 1
ATOM 1117 C CA . TRP A 1 134 ? 11.688 3.183 -1.643 1.00 96.81 134 TRP A CA 1
ATOM 1118 C C . TRP A 1 134 ? 10.554 2.526 -0.845 1.00 96.81 134 TRP A C 1
ATOM 1120 O O . TRP A 1 134 ? 10.584 2.569 0.380 1.00 96.81 134 TRP A O 1
ATOM 1130 N N . LEU A 1 135 ? 9.576 1.907 -1.520 1.00 96.62 135 LEU A N 1
ATOM 1131 C CA . LEU A 1 135 ? 8.464 1.215 -0.856 1.00 96.62 135 LEU A CA 1
ATOM 1132 C C . LEU A 1 135 ? 8.942 -0.008 -0.068 1.00 96.62 135 LEU A C 1
ATOM 1134 O O . LEU A 1 135 ? 8.517 -0.186 1.067 1.00 96.62 135 LEU A O 1
ATOM 1138 N N . ILE A 1 136 ? 9.843 -0.803 -0.652 1.00 96.31 136 ILE A N 1
ATOM 1139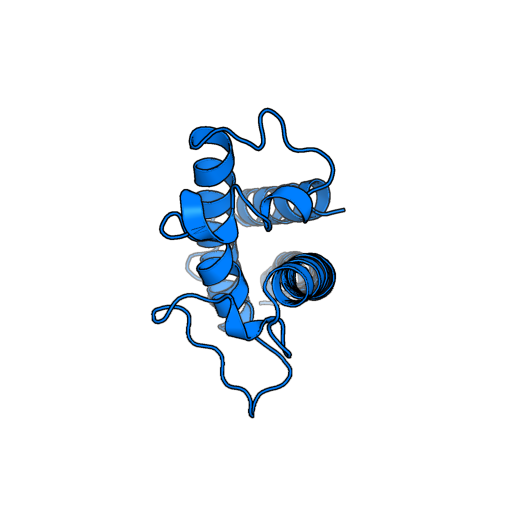 C CA . ILE A 1 136 ? 10.472 -1.952 0.011 1.00 96.31 136 ILE A CA 1
ATOM 1140 C C . ILE A 1 136 ? 11.165 -1.491 1.296 1.00 96.31 136 ILE A C 1
ATOM 1142 O O . ILE A 1 136 ? 10.827 -1.972 2.369 1.00 96.31 136 ILE A O 1
ATOM 1146 N N . ASN A 1 137 ? 12.032 -0.479 1.213 1.00 95.12 137 ASN A N 1
ATOM 1147 C CA . ASN A 1 137 ? 12.747 0.040 2.380 1.00 95.12 137 ASN A CA 1
ATOM 1148 C C . ASN A 1 137 ? 11.806 0.605 3.456 1.00 95.12 137 ASN A C 1
ATOM 1150 O O . ASN A 1 137 ? 12.104 0.507 4.639 1.00 95.12 137 ASN A O 1
ATOM 1154 N N . ALA A 1 138 ? 10.676 1.202 3.066 1.00 94.06 138 ALA A N 1
ATOM 1155 C CA . ALA A 1 138 ? 9.702 1.728 4.020 1.00 94.06 138 ALA A CA 1
ATOM 1156 C C . ALA A 1 138 ? 8.947 0.617 4.781 1.00 94.06 138 ALA A C 1
ATOM 1158 O O . ALA A 1 138 ? 8.490 0.846 5.900 1.00 94.06 138 ALA A O 1
ATOM 1159 N N . LEU A 1 139 ? 8.798 -0.567 4.180 1.00 91.88 139 LEU A N 1
ATOM 1160 C CA . LEU A 1 139 ? 8.090 -1.719 4.753 1.00 91.88 139 LEU A CA 1
ATOM 1161 C C . LEU A 1 139 ? 9.020 -2.733 5.454 1.00 91.88 139 LEU A C 1
ATOM 1163 O O . LEU A 1 139 ? 8.544 -3.515 6.285 1.00 91.88 139 LEU A O 1
ATOM 1167 N N . GLY A 1 140 ? 10.322 -2.697 5.148 1.00 78.25 140 GLY A N 1
ATOM 1168 C CA . GLY A 1 140 ? 11.347 -3.599 5.684 1.00 78.25 140 GLY A CA 1
ATOM 1169 C C . GLY A 1 140 ? 11.610 -4.800 4.800 1.00 78.25 140 GLY A C 1
ATOM 1170 O O . GLY A 1 140 ? 10.723 -5.684 4.763 1.00 78.25 140 GLY A O 1
#

Organism: NCBI:txid1884913

Foldseek 3Di:
DVVLCVLCVLVQVLLVLLLVLLCVLVLVQLQVVCVVVVHPGSCVLADPPQDDDPVPPRDDLSNSLRLLALVCLVRDQQVTDLRLWDDQDPSNDSVSSVVVSVLSVLLVVSNVCSVVVPCPPVPCSVVNSVSSVVSSNRRD

Sequence (140 aa):
MEKFLIRYSQTYILIGQLELILRSRLVKTLSTFSEEKGYAEWHQVLDSKTTFDVNSPNPGFGLWRDVLSQRNFTRLWLPCTRHAFLDLPFPESFKTYQKIDNRMHYATGTRNRACHFNFANARNVKHEEANLKWLINALG

Secondary structure (DSSP, 8-state):
-HHHHHHHHHHHHHHHHHHHHHHHHHHHHHHHHHHHTT-SSGGGGS-TTS---TT-SS--HHHHHHHTSGGGIIIIITTTGGGG-SS-SSTT-HHHHHHHHHHHHHHHHHHHHHHTT--TT-S-HHHHHHHHHHHHHHH-

=== Feature glossary ===
Key to the feature types in this record:

pLDDT. pLDDT is the predicted lDDT-Cα score: AlphaFold's confidence that the local environment of each residue (all inter-atomic distances within 15 Å) is correctly placed. It is a per-residue number between 0 and 100, with higher meaning more reliable.

Radius of gyration, Cα contacts, bounding box. The geometric summary reports three shape descriptors. Rg (radius of gyration) measures how spread out the Cα atoms are about their centre of mass; compact globular proteins have small Rg, elongated or unfolded ones large. Cα contacts (<8 Å, |i−j|>4) count long-range residue pairs in spatial proximity — high for tightly packed folds, near zero for rods or random coil. The bounding-box extents give the protein's footprint along x, y, z in Å.

Backbone torsions (φ/ψ). Backbone dihedral angles. Every residue except chain termini has a φ (preceding-C → N → Cα → C) and a ψ (N → Cα → C → next-N). They are reported in degrees following the IUPAC sign convention. Secondary structure is essentially a statement about which (φ, ψ) basin each residue occupies.

Contact-map, Ramachandran, and PAE plots. Plot images: a contact map (which residues are close in 3D, as an N×N binary image), a Ramachandran scatter (backbone torsion angles, revealing secondary-structure composition at a glance), and — for AlphaFold structures — a PAE heatmap (pairwise prediction confidence).

Predicted aligned error. Predicted Aligned Error (PAE) is an AlphaFold confidence matrix: entry (i, j) is the expected error in the position of residue j, in ångströms, when the prediction is superimposed on the true structure at residue i. Low PAE within a block of residues means that block is internally rigid and well-predicted; high PAE between two blocks means their relative placement is uncertain even if each block individually is confident.

Secondary structure (3-state, P-SEA). Three-state secondary structure (P-SEA) collapses the eight DSSP classes into helix (a), strand (b), and coil (c). P-SEA assigns these from Cα geometry alone — distances and angles — without requiring backbone oxygens, so it works on any Cα trace.

Solvent-accessible surface area. Solvent-accessible surface area (SASA) is the area in Å² traced out by the centre of a 1.4 Å probe sphere (a water molecule) rolled over the protein's van der Waals surface (Shrake–Rupley / Lee–Richards construction). Buried residues have near-zero SASA; fully exposed residues can exceed 200 Å². The total SASA scales roughly with the number of surface residues.

Foldseek 3Di. The Foldseek 3Di string encodes local tertiary geometry as a 20-letter alphabet — one character per residue — derived from the relative positions of nearby Cα atoms. Unlike the amino-acid sequence, 3Di is a direct function of the 3D structure, so two proteins with the same fold have similar 3Di strings even at low sequence identity.

B-factor. For experimental (PDB) structures, the B-factor (temperature factor) quantifies the positional spread of each atom in the crystal — a combination of thermal vibration and static disorder — in units of Å². High B-factors mark flexible loops or poorly resolved regions; low B-factors mark the rigid, well-ordered core.

mmCIF coordinates. The mmCIF block holds the 3D Cartesian coordinates of each backbone atom (N, Cα, C, O) in ångströms. mmCIF is the PDB's canonical archive format — a tagged-loop text representation of the atomic model.

InterPro / GO / CATH / organism. Functional annotations link the protein to curated databases. InterPro entries identify conserved domains and families by matching the sequence against member-database signatures (Pfam, PROSITE, CDD, …). Gene Ontology (GO) terms describe molecular function, biological process, and cellular component in a controlled vocabulary. CATH places the structure in a hierarchical fold classification (Class/Architecture/Topology/Homologous-superfamily). The organism is the source species.

Rendered structure images. Structure images are PyMOL renders from six orthogonal camera directions. Cartoon representation draws helices as coils and strands as arrows; sticks shows the backbone as bonds; surface shows the solvent-excluded envelope. Rainbow coloring maps sequence position to hue (blue→red, N→C); chain coloring assigns a distinct color per polypeptide.

Sequence. This is the polypeptide sequence — one letter per residue, N-terminus first. Length ranges from a few dozen residues for small domains to over a thousand for large multi-domain proteins.

Secondary structure (8-state, DSSP). The SS8 string is DSSP's per-residue secondary-structure call. α-helix (H) means an i→i+4 H-bond ladder; β-strand (E) means the residue participates in a β-sheet; 3₁₀ (G) and π (I) are tighter and wider helices; T/S are turns/bends; '-' is loop.

Nearest PDB structures. Structural nearest neighbors (via Foldseek easy-search vs the PDB). Reported per hit: target PDB id, E-value, and alignment TM-score. A TM-score above ~0.5 is the conventional threshold for 'same fold'.